Protein AF-A0A667IL36-F1 (afdb_monomer)

Mean predicted aligned error: 12.87 Å

Organism: Lynx canadensis (NCBI:txid61383)

InterPro domains:
  IPR001356 Homeodomain [PF00046] (14-70)
  IPR001356 Homeodomain [PS50071] (11-71)
  IPR001356 Homeodomain [SM00389] (13-75)
  IPR001356 Homeodomain [cd00086] (14-72)
  IPR009057 Homedomain-like superfamily [SSF46689] (7-72)
  IPR020479 Homeodomain, metazoa [PR00024] (35-46)
  IPR020479 Homeodomain, metazoa [PR00024] (50-60)
  IPR020479 Homeodomain, metazoa [PR00024] (60-69)
  IPR050948 Antp homeobox transcription factor [PTHR46166] (3-89)

Secondary structure (DSSP, 8-state):
--TT-----TTS-----PPPPHHHHHHHHHHHHH-SS--HHHHHHHHHHHT--HHHHHHHHHHHHHHHHHH-SS--------S---S-SSS-----

Nearest PDB structures (foldseek):
  2r5z-assembly1_A  TM=9.123E-01  e=2.209E-06  Drosophila melanogaster
  2r5y-assemb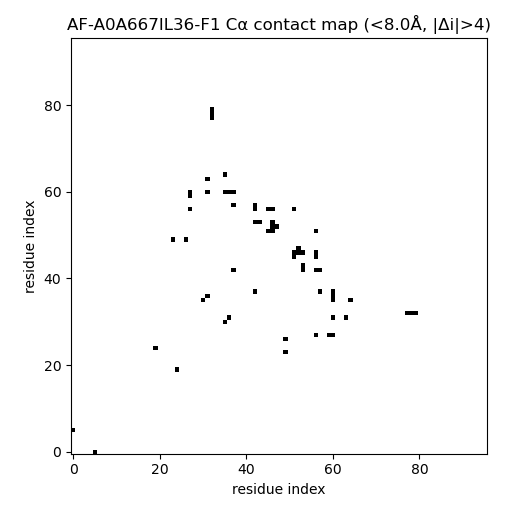ly1_A  TM=9.320E-01  e=3.050E-06  Drosophila melanogaster
  5zjr-assembly1_A  TM=9.204E-01  e=3.551E-05  Drosophila melanogaster
  2cra-assembly1_A  TM=7.838E-01  e=6.929E-04  Homo sapiens
  2ly9-assembly1_A  TM=8.344E-01  e=8.604E-03  Homo sapiens

Foldseek 3Di:
DDPVPPPPPDDPDPPPPDDADPVLLVVLVVVCLVPLDDDPVVLVVSCVVRVHDSVVSVVSSVVVVVVCVVVPVDPDRPDDPPDDPPPPDPDDPDDD

Structure (mmCIF, N/CA/C/O backbone):
data_AF-A0A667IL36-F1
#
_entry.id   AF-A0A667IL36-F1
#
loop_
_atom_site.group_PDB
_atom_site.id
_atom_site.type_symbol
_atom_site.label_atom_id
_atom_site.label_alt_id
_atom_site.label_comp_id
_atom_site.label_asym_id
_atom_site.label_entity_id
_atom_site.label_seq_id
_atom_site.pdbx_PDB_ins_code
_atom_site.Cartn_x
_atom_site.Cartn_y
_atom_site.Cartn_z
_atom_site.occupancy
_atom_site.B_iso_or_equiv
_atom_site.auth_seq_id
_atom_site.auth_comp_id
_atom_site.auth_asym_id
_atom_site.auth_atom_id
_atom_site.pdbx_PDB_model_num
ATOM 1 N N . ALA A 1 1 ? 20.781 -17.914 29.627 1.00 74.50 1 ALA A N 1
ATOM 2 C CA . ALA A 1 1 ? 19.736 -17.913 28.577 1.00 74.50 1 ALA A CA 1
ATOM 3 C C . ALA A 1 1 ? 20.257 -17.175 27.347 1.00 74.50 1 ALA A C 1
ATOM 5 O O . ALA A 1 1 ? 20.905 -16.148 27.515 1.00 74.50 1 ALA A O 1
ATOM 6 N N . LEU A 1 2 ? 20.022 -17.694 26.136 1.00 79.31 2 LEU A N 1
ATOM 7 C CA . LEU A 1 2 ? 20.502 -17.067 24.899 1.00 79.31 2 LEU A CA 1
ATOM 8 C C . LEU A 1 2 ? 19.669 -15.808 24.558 1.00 79.31 2 LEU A C 1
ATOM 10 O O . LEU A 1 2 ? 18.448 -15.852 24.713 1.00 79.31 2 LEU A O 1
ATOM 14 N N . PRO A 1 3 ? 20.265 -14.704 24.058 1.00 76.69 3 PRO A N 1
ATOM 15 C CA . PRO A 1 3 ? 19.556 -13.435 23.816 1.00 76.69 3 PRO A CA 1
ATOM 16 C C . PRO A 1 3 ? 18.373 -13.510 22.834 1.00 76.69 3 PRO A C 1
ATOM 18 O O . PRO A 1 3 ? 17.461 -12.688 22.895 1.00 76.69 3 PRO A O 1
ATOM 21 N N . TRP A 1 4 ? 18.369 -14.501 21.939 1.00 79.38 4 TRP A N 1
ATOM 22 C CA . TRP A 1 4 ? 17.283 -14.775 20.990 1.00 79.38 4 TRP A CA 1
ATOM 23 C C . TRP A 1 4 ? 16.168 -15.648 21.588 1.00 79.38 4 TRP A C 1
ATOM 25 O O . TRP A 1 4 ? 15.039 -15.622 21.104 1.00 79.38 4 TRP A O 1
ATOM 35 N N . MET A 1 5 ? 16.464 -16.366 22.675 1.00 78.50 5 MET A N 1
ATOM 36 C CA . MET A 1 5 ? 15.518 -17.152 23.473 1.00 78.50 5 MET A CA 1
ATOM 37 C C . MET A 1 5 ? 14.989 -16.329 24.645 1.00 78.50 5 MET A C 1
ATOM 39 O O . MET A 1 5 ? 14.914 -16.831 25.762 1.00 78.50 5 MET A O 1
ATOM 43 N N . ARG A 1 6 ? 14.650 -15.051 24.448 1.00 74.62 6 ARG A N 1
ATOM 44 C CA . ARG A 1 6 ? 13.875 -14.341 25.474 1.00 74.62 6 ARG A CA 1
ATOM 45 C C . ARG A 1 6 ? 12.457 -14.914 25.419 1.00 74.62 6 ARG A C 1
ATOM 47 O O . ARG A 1 6 ? 11.764 -14.616 24.440 1.00 74.62 6 ARG A O 1
ATOM 54 N N . PRO A 1 7 ? 12.018 -15.735 26.402 1.00 65.19 7 PRO A N 1
ATOM 55 C CA . PRO A 1 7 ? 10.627 -16.136 26.467 1.00 65.19 7 PRO A CA 1
ATOM 56 C C . PRO A 1 7 ? 9.852 -14.838 26.590 1.00 65.19 7 PRO A C 1
ATOM 58 O O . PRO A 1 7 ? 10.103 -14.005 27.463 1.00 65.19 7 PRO A O 1
ATOM 61 N N . GLN A 1 8 ? 9.002 -14.600 25.608 1.00 65.31 8 GLN A N 1
ATOM 62 C CA . GLN A 1 8 ? 8.187 -13.414 25.579 1.00 65.31 8 GLN A CA 1
ATOM 63 C C . GLN A 1 8 ? 7.183 -13.583 26.704 1.00 65.31 8 GLN A C 1
ATOM 65 O O . GLN A 1 8 ? 6.191 -14.288 26.538 1.00 65.31 8 GLN A O 1
ATOM 70 N N . ALA A 1 9 ? 7.538 -13.036 27.869 1.00 56.28 9 ALA A N 1
ATOM 71 C CA . ALA A 1 9 ? 6.732 -13.089 29.070 1.00 56.28 9 ALA A CA 1
ATOM 72 C C . ALA A 1 9 ? 5.278 -12.806 28.688 1.00 56.28 9 ALA A C 1
ATOM 74 O O . ALA A 1 9 ? 4.992 -11.898 27.899 1.00 56.28 9 ALA A O 1
ATOM 75 N N . ALA A 1 10 ? 4.417 -13.697 29.166 1.00 54.75 10 ALA A N 1
ATOM 76 C CA . ALA A 1 10 ? 3.030 -13.847 28.790 1.00 54.75 10 ALA A CA 1
ATOM 77 C C . ALA A 1 10 ? 2.320 -12.515 28.491 1.00 54.75 10 ALA A C 1
ATOM 79 O O . ALA A 1 10 ? 2.332 -11.576 29.280 1.00 54.75 10 ALA A O 1
ATOM 80 N N . ALA A 1 11 ? 1.656 -12.488 27.335 1.00 56.78 11 ALA A N 1
ATOM 81 C CA . ALA A 1 11 ? 0.363 -11.832 27.157 1.00 56.78 11 ALA A CA 1
ATOM 82 C C . ALA A 1 11 ? 0.225 -10.355 27.599 1.00 56.78 11 ALA A C 1
ATOM 84 O O . ALA A 1 11 ? -0.823 -9.943 28.078 1.00 56.78 11 ALA A O 1
ATOM 85 N N . GLY A 1 12 ? 1.214 -9.505 27.330 1.00 50.75 12 GLY A N 1
ATOM 86 C CA . GLY A 1 12 ? 1.055 -8.045 27.390 1.00 50.75 12 GLY A CA 1
ATOM 87 C C . GLY A 1 12 ? 0.776 -7.428 26.016 1.00 50.75 12 GLY A C 1
ATOM 88 O O . GLY A 1 12 ? 1.649 -6.772 25.459 1.00 50.75 12 GLY A O 1
ATOM 89 N N . ARG A 1 13 ? -0.402 -7.680 25.421 1.00 55.72 13 ARG A N 1
ATOM 90 C CA . ARG A 1 13 ? -0.894 -7.068 24.160 1.00 55.72 13 ARG A CA 1
ATOM 91 C C . ARG A 1 13 ? 0.156 -6.933 23.039 1.00 55.72 13 ARG A C 1
ATOM 93 O O . ARG A 1 13 ? 0.421 -5.832 22.546 1.00 55.72 13 ARG A O 1
ATOM 100 N N . ARG A 1 14 ? 0.667 -8.047 22.498 1.00 59.06 14 ARG A N 1
ATOM 101 C CA . ARG A 1 14 ? 1.024 -8.018 21.068 1.00 59.06 14 ARG A CA 1
ATOM 102 C C . ARG A 1 14 ? -0.259 -7.636 20.342 1.00 59.06 14 ARG A C 1
ATOM 104 O O . ARG A 1 14 ? -1.185 -8.440 20.332 1.00 59.06 14 ARG A O 1
ATOM 111 N N . ARG A 1 15 ? -0.356 -6.399 19.831 1.00 63.62 15 ARG A N 1
ATOM 112 C CA . ARG A 1 15 ? -1.496 -5.973 19.005 1.00 63.62 15 ARG A CA 1
ATOM 113 C C . ARG A 1 15 ? -1.697 -7.082 17.980 1.00 63.62 15 ARG A C 1
ATOM 115 O O . ARG A 1 15 ? -0.769 -7.358 17.216 1.00 63.62 15 ARG A O 1
ATOM 122 N N . GLY A 1 16 ? -2.830 -7.782 18.078 1.00 67.00 16 GLY A N 1
ATOM 123 C CA . GLY A 1 16 ? -3.123 -8.935 17.240 1.00 67.00 16 GLY A CA 1
ATOM 124 C C . GLY A 1 16 ? -2.838 -8.569 15.793 1.00 67.00 16 GLY A C 1
ATOM 125 O O . GLY A 1 16 ? -3.063 -7.426 15.383 1.00 67.00 16 GLY A O 1
ATOM 126 N N . ARG A 1 17 ? -2.252 -9.497 15.036 1.00 76.31 17 ARG A N 1
ATOM 127 C CA . ARG A 1 17 ? -1.933 -9.236 13.637 1.00 76.31 17 ARG A CA 1
ATOM 128 C C . ARG A 1 17 ? -3.240 -8.974 12.899 1.00 76.31 17 ARG A C 1
ATOM 130 O O . ARG A 1 17 ? -3.949 -9.909 12.552 1.00 76.31 17 ARG A O 1
ATOM 137 N N . GLN A 1 18 ? -3.541 -7.706 12.660 1.00 83.62 18 GLN A N 1
ATOM 138 C CA . GLN A 1 18 ? -4.698 -7.328 11.874 1.00 83.62 18 GLN A CA 1
ATOM 139 C C . GLN A 1 18 ? -4.443 -7.719 10.418 1.00 83.62 18 GLN A C 1
ATOM 141 O O . GLN A 1 18 ? -3.408 -7.374 9.838 1.00 83.62 18 GLN A O 1
ATOM 146 N N . THR A 1 19 ? -5.366 -8.481 9.844 1.00 91.31 19 THR A N 1
ATOM 147 C CA . THR A 1 19 ? -5.356 -8.833 8.427 1.00 91.31 19 THR A CA 1
ATOM 148 C C . THR A 1 19 ? -6.033 -7.732 7.627 1.00 91.31 19 T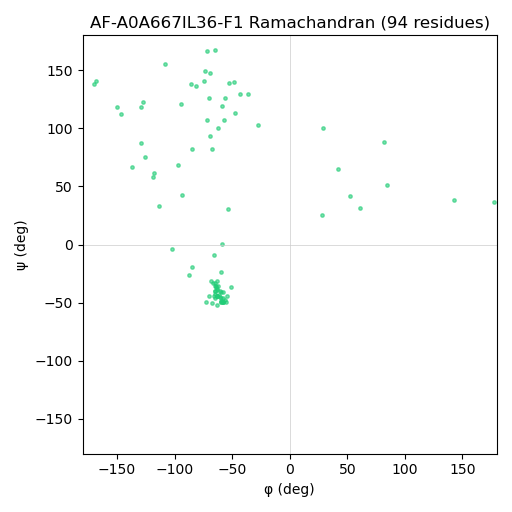HR A C 1
ATOM 150 O O . THR A 1 19 ? -7.065 -7.209 8.043 1.00 91.31 19 THR A O 1
ATOM 153 N N . TYR A 1 20 ? -5.460 -7.385 6.477 1.00 95.19 20 TYR A N 1
ATOM 154 C CA . TYR A 1 20 ? -6.125 -6.488 5.537 1.00 95.19 20 TYR A CA 1
ATOM 155 C C . TYR A 1 20 ? -7.332 -7.186 4.914 1.00 95.19 20 TYR A C 1
ATOM 157 O O . TYR A 1 20 ? -7.309 -8.402 4.709 1.00 95.19 20 TYR A O 1
ATOM 165 N N . SER A 1 21 ? -8.376 -6.419 4.609 1.00 96.94 21 SER A N 1
ATOM 166 C CA . SER A 1 21 ? -9.534 -6.938 3.887 1.00 96.94 21 SER A CA 1
ATOM 167 C C . SER A 1 21 ? -9.153 -7.357 2.461 1.00 96.94 21 SER A C 1
ATOM 169 O O . SER A 1 21 ? -8.082 -7.010 1.940 1.00 96.94 21 SER A O 1
ATOM 171 N N . ARG A 1 22 ? -10.053 -8.089 1.792 1.00 95.88 22 ARG A N 1
ATOM 172 C CA . ARG A 1 22 ? -9.877 -8.461 0.380 1.00 95.88 22 ARG A CA 1
ATOM 173 C C . ARG A 1 22 ? -9.717 -7.221 -0.503 1.00 95.88 22 ARG A C 1
ATOM 175 O O . ARG A 1 22 ? -8.782 -7.164 -1.291 1.00 95.88 22 ARG A O 1
ATOM 182 N N . TYR A 1 23 ? -10.571 -6.216 -0.308 1.00 96.88 23 TYR A N 1
ATOM 183 C CA . TYR A 1 23 ? -10.520 -4.945 -1.035 1.00 96.88 23 TYR A CA 1
ATOM 184 C C . TYR A 1 23 ? -9.185 -4.214 -0.835 1.00 96.88 23 TYR A C 1
ATOM 186 O O . TYR A 1 23 ? -8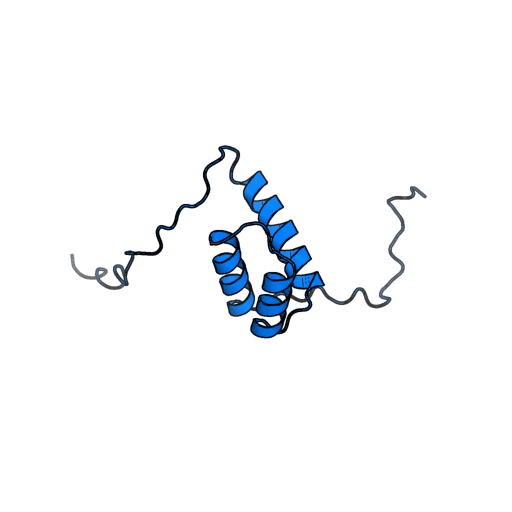.512 -3.883 -1.806 1.00 96.88 23 TYR A O 1
ATOM 194 N N . GLN A 1 24 ? -8.743 -4.058 0.419 1.00 97.12 24 GLN A N 1
ATOM 195 C CA . GLN A 1 24 ? -7.458 -3.420 0.732 1.00 97.12 24 GLN A CA 1
ATOM 196 C C . GLN A 1 24 ? -6.285 -4.138 0.064 1.00 97.12 24 GLN A C 1
ATOM 198 O O . GLN A 1 24 ? -5.362 -3.502 -0.437 1.00 97.12 24 GLN A O 1
ATOM 203 N N . THR A 1 25 ? -6.316 -5.471 0.053 1.00 96.38 25 THR A N 1
ATOM 204 C CA . THR A 1 25 ? -5.270 -6.270 -0.588 1.00 96.38 25 THR A CA 1
ATOM 205 C C . THR A 1 25 ? -5.242 -6.049 -2.100 1.00 96.38 25 THR A C 1
ATOM 207 O O . THR A 1 25 ? -4.166 -5.819 -2.646 1.00 96.38 25 THR A O 1
ATOM 210 N N . LEU A 1 26 ? -6.403 -6.073 -2.761 1.00 96.06 26 LEU A N 1
ATOM 211 C CA . LEU A 1 26 ? -6.510 -5.892 -4.211 1.00 96.06 26 LEU A CA 1
ATOM 212 C C . LEU A 1 26 ? -6.041 -4.504 -4.657 1.00 96.06 26 LEU A C 1
ATOM 214 O O . LEU A 1 26 ? -5.254 -4.402 -5.595 1.00 96.06 26 LEU A O 1
ATOM 218 N N . GLU A 1 27 ? -6.443 -3.446 -3.953 1.00 96.31 27 GLU A N 1
ATOM 219 C CA . GLU A 1 27 ? -6.008 -2.086 -4.284 1.00 96.31 27 GLU A CA 1
ATOM 220 C C . GLU A 1 27 ? -4.495 -1.904 -4.081 1.00 96.31 27 GLU A C 1
ATOM 222 O O . GLU A 1 27 ? -3.817 -1.335 -4.935 1.00 96.31 27 GLU A O 1
ATOM 227 N N . LEU A 1 28 ? -3.914 -2.465 -3.011 1.00 96.38 28 LEU A N 1
ATOM 228 C CA . LEU A 1 28 ? -2.456 -2.463 -2.829 1.00 96.38 28 LEU A CA 1
ATOM 229 C C . LEU A 1 28 ? -1.726 -3.229 -3.946 1.00 96.38 28 LEU A C 1
ATOM 231 O O . LEU A 1 28 ? -0.622 -2.842 -4.331 1.00 96.38 28 LEU A O 1
ATOM 235 N N . GLU A 1 29 ? -2.305 -4.319 -4.456 1.00 96.00 29 GLU A N 1
ATOM 236 C CA . GLU A 1 29 ? -1.736 -5.071 -5.578 1.00 96.00 29 GLU A CA 1
ATOM 237 C C . GLU A 1 29 ? -1.821 -4.297 -6.891 1.00 96.00 29 GLU A C 1
ATOM 239 O O . GLU A 1 29 ? -0.818 -4.220 -7.601 1.00 96.00 29 GLU A O 1
ATOM 244 N N . LYS A 1 30 ? -2.965 -3.673 -7.179 1.00 94.56 30 LYS A N 1
ATOM 245 C CA . LYS A 1 30 ? -3.159 -2.803 -8.343 1.00 94.56 30 LYS A CA 1
ATOM 246 C C . LYS A 1 30 ? -2.139 -1.663 -8.361 1.00 94.56 30 LYS A C 1
ATOM 248 O O . LYS A 1 30 ? -1.456 -1.466 -9.363 1.00 94.56 30 LYS A O 1
ATOM 253 N N . GLU A 1 31 ? -1.957 -0.980 -7.233 1.00 95.25 31 GLU A N 1
ATOM 254 C CA . GLU A 1 31 ? -0.949 0.077 -7.095 1.00 95.25 31 GLU A CA 1
ATOM 255 C C . GLU A 1 31 ? 0.481 -0.446 -7.272 1.00 95.25 31 GLU A C 1
ATOM 257 O O . GLU A 1 31 ? 1.312 0.207 -7.899 1.00 95.25 31 GLU A O 1
ATOM 262 N N . PHE A 1 32 ? 0.782 -1.642 -6.758 1.00 94.69 32 PHE A N 1
ATOM 263 C CA . PHE A 1 32 ? 2.100 -2.256 -6.911 1.00 94.69 32 PHE A CA 1
ATOM 264 C C . PHE A 1 32 ? 2.432 -2.594 -8.372 1.00 94.69 32 PHE A C 1
ATOM 266 O O . PHE A 1 32 ? 3.595 -2.494 -8.767 1.00 94.69 32 PHE A O 1
ATOM 273 N N . LEU A 1 33 ? 1.430 -2.999 -9.160 1.00 91.62 33 LEU A N 1
ATOM 274 C CA . LEU A 1 33 ? 1.577 -3.228 -10.599 1.00 91.62 33 LEU A CA 1
ATOM 275 C C . LEU A 1 33 ? 1.808 -1.922 -11.362 1.00 91.62 33 LEU A C 1
ATOM 277 O O . LEU A 1 33 ? 2.518 -1.935 -12.356 1.00 91.62 33 LEU A O 1
ATOM 281 N N . PHE A 1 34 ? 1.258 -0.801 -10.896 1.00 93.12 34 PHE A N 1
ATOM 282 C CA . PHE A 1 34 ? 1.552 0.503 -11.484 1.00 93.12 34 PHE A CA 1
ATOM 283 C C . PHE A 1 34 ? 2.971 0.970 -11.131 1.00 93.12 34 PHE A C 1
ATOM 285 O O . PHE A 1 34 ? 3.749 1.343 -12.007 1.00 93.12 34 PHE A O 1
ATOM 292 N N . ASN A 1 35 ? 3.337 0.918 -9.845 1.00 91.62 35 ASN A N 1
ATOM 293 C CA . ASN A 1 35 ? 4.672 1.271 -9.376 1.00 91.62 35 ASN A CA 1
ATOM 294 C C . ASN A 1 35 ? 5.071 0.471 -8.111 1.00 91.62 35 ASN A C 1
ATOM 296 O O . ASN A 1 35 ? 4.475 0.662 -7.048 1.00 91.62 35 ASN A O 1
ATOM 300 N N . PRO A 1 36 ? 6.142 -0.352 -8.143 1.00 93.00 36 PRO A N 1
ATOM 301 C CA . PRO A 1 36 ? 6.618 -1.116 -6.980 1.00 93.00 36 PRO A CA 1
ATOM 302 C C . PRO A 1 36 ? 7.164 -0.263 -5.819 1.00 93.00 36 PRO A C 1
ATOM 304 O O . PRO A 1 36 ? 7.474 -0.785 -4.734 1.00 93.00 36 PRO A O 1
ATOM 307 N N . TYR A 1 37 ? 7.334 1.043 -6.037 1.00 95.69 37 TYR A N 1
ATOM 308 C CA . TYR A 1 37 ? 7.840 2.008 -5.070 1.00 95.69 37 TYR A CA 1
ATOM 309 C C . TYR A 1 37 ? 6.912 3.221 -4.987 1.00 95.69 37 TYR A C 1
ATOM 311 O O . TYR A 1 37 ? 6.746 3.974 -5.937 1.00 95.69 37 TYR A O 1
ATOM 319 N N . LEU A 1 38 ? 6.341 3.459 -3.809 1.00 95.81 38 LEU A N 1
ATOM 320 C CA . LEU A 1 38 ? 5.496 4.629 -3.589 1.00 95.81 38 LEU A CA 1
ATOM 321 C C . LEU A 1 38 ? 6.319 5.884 -3.297 1.00 95.81 38 LEU A C 1
ATOM 323 O O . LEU A 1 38 ? 7.206 5.872 -2.437 1.00 95.81 38 LEU A O 1
ATOM 327 N N . THR A 1 39 ? 5.933 6.995 -3.924 1.00 97.31 39 THR A N 1
ATOM 328 C CA . THR A 1 39 ? 6.323 8.339 -3.484 1.00 97.31 39 THR A CA 1
ATOM 329 C C . THR A 1 39 ? 5.595 8.712 -2.188 1.00 97.31 39 THR A C 1
ATOM 331 O O . THR A 1 39 ? 4.630 8.060 -1.777 1.00 97.31 39 THR A O 1
ATOM 334 N N . ARG A 1 40 ? 6.040 9.783 -1.515 1.00 97.12 40 ARG A N 1
ATOM 335 C CA . ARG A 1 40 ? 5.366 10.291 -0.306 1.00 97.12 40 ARG A CA 1
ATOM 336 C C . ARG A 1 40 ? 3.905 10.651 -0.583 1.00 97.12 40 ARG A C 1
ATOM 338 O O . ARG A 1 40 ? 3.037 10.181 0.143 1.00 97.12 40 ARG A O 1
ATOM 345 N N . LYS A 1 41 ? 3.652 11.426 -1.641 1.00 97.69 41 LYS A N 1
ATOM 346 C CA . LYS A 1 41 ? 2.306 11.866 -2.027 1.00 97.69 41 LYS A CA 1
ATOM 347 C C . LYS A 1 41 ? 1.381 10.674 -2.288 1.00 97.69 41 LYS A C 1
ATOM 349 O O . LYS A 1 41 ? 0.329 10.579 -1.668 1.00 97.69 41 LYS A O 1
ATOM 354 N N . ARG A 1 42 ? 1.823 9.704 -3.100 1.00 97.75 42 ARG A N 1
ATOM 355 C CA . ARG A 1 42 ? 0.989 8.537 -3.424 1.00 97.75 42 ARG A CA 1
ATOM 356 C C . ARG A 1 42 ? 0.685 7.674 -2.204 1.00 97.75 42 ARG A C 1
ATOM 358 O O . ARG A 1 42 ? -0.418 7.165 -2.061 1.00 97.75 42 ARG A O 1
ATOM 365 N N . ARG A 1 43 ? 1.648 7.530 -1.289 1.00 98.00 43 ARG A N 1
ATOM 366 C CA . ARG A 1 43 ? 1.429 6.800 -0.035 1.00 98.00 43 ARG A CA 1
ATOM 367 C C . ARG A 1 43 ? 0.323 7.431 0.811 1.00 98.00 43 ARG A C 1
ATOM 369 O O . ARG A 1 43 ? -0.460 6.681 1.383 1.00 98.00 43 ARG A O 1
ATOM 376 N N . ILE A 1 44 ? 0.260 8.762 0.872 1.00 98.19 44 ILE A N 1
ATOM 377 C CA . ILE A 1 44 ? -0.806 9.489 1.573 1.00 98.19 44 ILE A CA 1
ATOM 378 C C . ILE A 1 44 ? -2.156 9.188 0.907 1.00 98.19 44 ILE A C 1
ATOM 380 O O . ILE A 1 44 ? -3.063 8.704 1.579 1.00 98.19 44 ILE A O 1
ATOM 384 N N . GLU A 1 45 ? -2.268 9.350 -0.412 1.00 97.94 45 GLU A N 1
ATOM 385 C CA . GLU A 1 45 ? -3.509 9.080 -1.164 1.00 97.94 45 GLU A CA 1
ATOM 386 C C . GLU A 1 45 ? -4.038 7.652 -0.945 1.00 97.94 45 GLU A C 1
ATOM 388 O O . GLU A 1 45 ? -5.195 7.463 -0.571 1.00 97.94 45 GLU A O 1
ATOM 393 N N . VAL A 1 46 ? -3.173 6.642 -1.093 1.00 97.38 46 VAL A N 1
ATOM 394 C CA . VAL A 1 46 ? -3.535 5.227 -0.888 1.00 97.38 46 VAL A CA 1
ATOM 395 C C . VAL A 1 46 ? -3.927 4.956 0.566 1.00 97.38 46 VAL A C 1
ATOM 397 O O . VAL A 1 46 ? -4.828 4.164 0.832 1.00 97.38 46 VAL A O 1
ATOM 400 N N . SER A 1 47 ? -3.271 5.615 1.526 1.00 98.06 47 SER A N 1
ATOM 401 C CA . SER A 1 47 ? -3.592 5.455 2.946 1.00 98.06 47 SER A CA 1
ATOM 402 C C . SER A 1 47 ? -5.012 5.934 3.269 1.00 98.06 47 SER A C 1
ATOM 404 O O . SER A 1 47 ? -5.771 5.196 3.901 1.00 98.06 47 SER A O 1
ATOM 406 N N . HIS A 1 48 ? -5.408 7.098 2.739 1.00 98.06 48 HIS A N 1
ATOM 407 C CA . HIS A 1 48 ? -6.759 7.636 2.890 1.00 98.06 48 HIS A CA 1
ATOM 408 C C . HIS A 1 48 ? -7.805 6.766 2.188 1.00 98.06 48 HIS A C 1
ATOM 410 O O . HIS A 1 48 ? -8.827 6.453 2.792 1.00 98.06 48 HIS A O 1
ATOM 416 N N . ALA A 1 49 ? -7.530 6.312 0.961 1.00 97.19 49 ALA A N 1
ATOM 417 C CA . ALA A 1 49 ? -8.462 5.483 0.193 1.00 97.19 49 ALA A CA 1
ATOM 418 C C . ALA A 1 49 ? -8.756 4.120 0.850 1.00 97.19 49 ALA A C 1
ATOM 420 O O . ALA A 1 49 ? -9.850 3.581 0.703 1.00 97.19 49 ALA A O 1
ATOM 421 N N . LEU A 1 50 ? -7.784 3.549 1.571 1.00 96.94 50 LEU A N 1
ATOM 422 C CA . LEU A 1 50 ? -7.893 2.211 2.166 1.00 96.94 50 LEU A CA 1
ATOM 423 C C . LEU A 1 50 ? -8.178 2.212 3.670 1.00 96.94 50 LEU A C 1
ATOM 425 O O . LEU A 1 50 ? -8.319 1.132 4.252 1.00 96.94 50 LEU A O 1
ATOM 429 N N . GLY A 1 51 ? -8.222 3.383 4.313 1.00 96.94 51 GLY A N 1
ATOM 430 C CA . GLY A 1 51 ? -8.334 3.491 5.770 1.00 96.94 51 GLY A CA 1
ATOM 431 C C . GLY A 1 51 ? -7.151 2.846 6.505 1.00 96.94 51 GLY A C 1
ATOM 432 O O . GLY A 1 51 ? -7.312 2.277 7.583 1.00 96.94 51 GLY A O 1
ATOM 433 N N . LEU A 1 52 ? -5.962 2.873 5.898 1.00 96.50 52 LEU A N 1
ATOM 434 C CA . LEU A 1 52 ? -4.726 2.338 6.472 1.00 96.50 52 LEU A CA 1
ATOM 435 C C . LEU A 1 52 ? -3.801 3.487 6.860 1.00 96.50 52 LEU A C 1
ATOM 437 O O . LEU A 1 52 ? -3.830 4.554 6.267 1.00 96.50 52 LEU A O 1
ATOM 441 N N . THR A 1 53 ? -2.904 3.261 7.813 1.00 97.62 53 THR A N 1
ATOM 442 C CA . THR A 1 53 ? -1.839 4.233 8.100 1.00 97.62 53 THR A CA 1
ATOM 443 C C . THR A 1 53 ? -0.769 4.210 7.005 1.00 97.62 5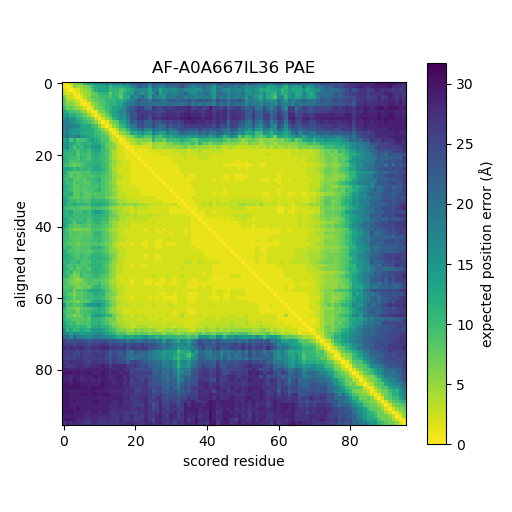3 THR A C 1
ATOM 445 O O . THR A 1 53 ? -0.447 3.149 6.460 1.00 97.62 53 THR A O 1
ATOM 448 N N . GLU A 1 54 ? -0.109 5.345 6.742 1.00 97.69 54 GLU A N 1
ATOM 449 C CA . GLU A 1 54 ? 1.040 5.405 5.820 1.00 97.69 54 GLU A CA 1
ATOM 450 C C . GLU A 1 54 ? 2.105 4.341 6.142 1.00 97.69 54 GLU A C 1
ATOM 452 O O . GLU A 1 54 ? 2.711 3.748 5.246 1.00 97.69 54 GLU A O 1
ATOM 457 N N . ARG A 1 55 ? 2.322 4.065 7.435 1.00 96.44 55 ARG A N 1
ATOM 458 C CA . ARG A 1 55 ? 3.246 3.025 7.901 1.00 96.44 55 ARG A CA 1
ATOM 459 C C . ARG A 1 55 ? 2.803 1.632 7.457 1.00 96.44 55 ARG A C 1
ATOM 461 O O . ARG A 1 55 ? 3.647 0.856 7.018 1.00 96.44 55 ARG A O 1
ATOM 468 N N . GLN A 1 56 ? 1.516 1.305 7.568 1.00 96.56 56 GLN A N 1
ATOM 469 C CA . GLN A 1 56 ? 0.976 0.026 7.100 1.00 96.56 56 GLN A CA 1
ATOM 470 C C . GLN A 1 56 ? 1.128 -0.111 5.585 1.00 96.56 56 GLN A C 1
ATOM 472 O O . GLN A 1 56 ? 1.621 -1.140 5.131 1.00 96.56 56 GLN A O 1
ATOM 477 N N . VAL A 1 57 ? 0.821 0.942 4.821 1.00 96.88 57 VAL A N 1
ATOM 478 C CA . VAL A 1 57 ? 1.027 0.960 3.363 1.00 96.88 57 VAL A CA 1
ATOM 479 C C . VAL A 1 57 ? 2.510 0.739 3.025 1.00 96.88 57 VAL A C 1
ATOM 481 O O . VAL A 1 57 ? 2.843 -0.127 2.216 1.00 96.88 57 VAL A O 1
ATOM 484 N N . LYS A 1 58 ? 3.432 1.430 3.713 1.00 96.62 58 LYS A N 1
ATOM 485 C CA . LYS A 1 58 ? 4.887 1.243 3.550 1.00 96.62 58 LYS A CA 1
ATOM 486 C C . LYS A 1 58 ? 5.316 -0.203 3.825 1.00 96.62 58 LYS A C 1
ATOM 488 O O . LYS A 1 58 ? 6.023 -0.793 3.006 1.00 96.62 58 LYS A O 1
ATOM 493 N N . SER A 1 59 ? 4.893 -0.776 4.951 1.00 95.88 59 SER A N 1
ATOM 494 C CA . SER A 1 59 ? 5.198 -2.165 5.320 1.00 95.88 59 SER A CA 1
ATOM 495 C C . SER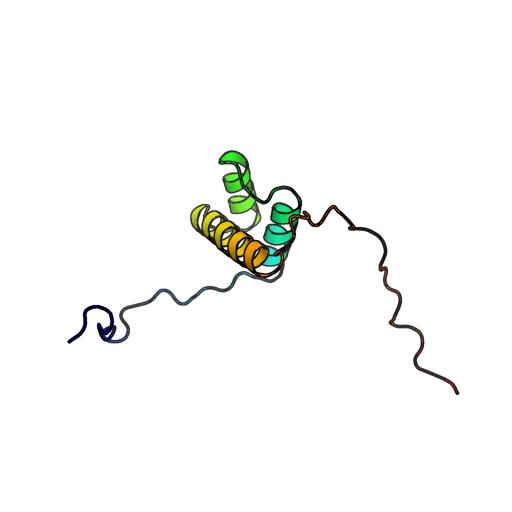 A 1 59 ? 4.596 -3.169 4.331 1.00 95.88 59 SER A C 1
ATOM 497 O O . SER A 1 59 ? 5.247 -4.155 3.983 1.00 95.88 59 SER A O 1
ATOM 499 N N . GLY A 1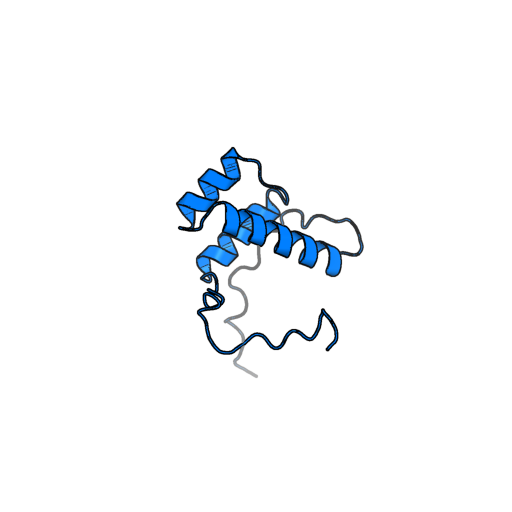 60 ? 3.384 -2.907 3.831 1.00 95.00 60 GLY A N 1
ATOM 500 C CA . GLY A 1 60 ? 2.720 -3.705 2.801 1.00 95.00 60 GLY A CA 1
ATOM 501 C C . GLY A 1 60 ? 3.535 -3.766 1.509 1.00 95.00 60 GLY A C 1
ATOM 502 O O . GLY A 1 60 ? 3.831 -4.859 1.022 1.00 95.00 60 GLY A O 1
ATOM 503 N N . PHE A 1 61 ? 4.001 -2.615 1.015 1.00 96.94 61 PHE A N 1
ATOM 504 C CA . PHE A 1 61 ? 4.853 -2.533 -0.177 1.00 96.94 61 PHE A CA 1
ATOM 505 C C . PHE A 1 61 ? 6.220 -3.194 0.024 1.00 96.94 61 PHE A C 1
ATOM 507 O O . PHE A 1 61 ? 6.697 -3.905 -0.860 1.00 96.94 61 PHE A O 1
ATOM 514 N N . GLN A 1 62 ? 6.843 -3.031 1.196 1.00 96.19 62 GLN A N 1
ATOM 515 C CA . GLN A 1 62 ? 8.091 -3.731 1.522 1.00 96.19 62 GLN A CA 1
ATOM 516 C C . GLN A 1 62 ? 7.905 -5.255 1.485 1.00 96.19 62 GLN A C 1
ATOM 518 O O . GLN A 1 62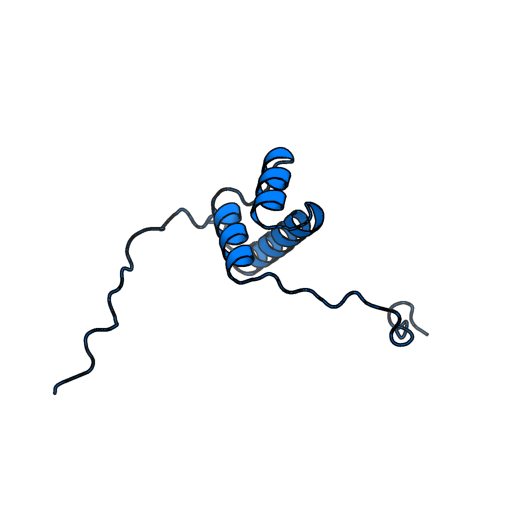 ? 8.653 -5.950 0.797 1.00 96.19 62 GLN A O 1
ATOM 523 N N . ASN A 1 63 ? 6.867 -5.774 2.145 1.00 94.00 63 ASN A N 1
ATOM 524 C CA . ASN A 1 63 ? 6.533 -7.198 2.120 1.00 94.00 63 ASN A CA 1
ATOM 525 C C . ASN A 1 63 ? 6.239 -7.686 0.690 1.00 94.00 63 ASN A C 1
ATOM 527 O O . ASN A 1 63 ? 6.699 -8.754 0.273 1.00 94.00 63 ASN A O 1
ATOM 531 N N . ARG A 1 64 ? 5.518 -6.883 -0.103 1.00 95.12 64 ARG A N 1
ATOM 532 C CA . ARG A 1 64 ? 5.187 -7.220 -1.489 1.00 95.12 64 ARG A CA 1
ATOM 533 C C . ARG A 1 64 ? 6.424 -7.301 -2.379 1.00 95.12 64 ARG A C 1
ATOM 535 O O . ARG A 1 64 ? 6.517 -8.270 -3.140 1.00 95.12 64 ARG A O 1
ATOM 542 N N . ARG A 1 65 ? 7.377 -6.367 -2.243 1.00 94.38 65 ARG A N 1
ATOM 543 C CA . ARG A 1 65 ? 8.676 -6.394 -2.944 1.00 94.38 65 ARG A CA 1
ATOM 544 C C . ARG A 1 65 ? 9.495 -7.623 -2.577 1.00 94.38 65 ARG A C 1
ATOM 546 O O . ARG A 1 65 ? 10.011 -8.287 -3.470 1.00 94.38 65 ARG A O 1
ATOM 553 N N . MET A 1 66 ? 9.556 -7.984 -1.295 1.00 92.56 66 MET A N 1
ATOM 554 C CA . MET A 1 66 ? 10.265 -9.195 -0.859 1.00 92.56 66 MET A CA 1
ATOM 555 C C . MET A 1 66 ? 9.660 -10.456 -1.487 1.00 92.56 66 MET A C 1
ATOM 557 O O . MET A 1 66 ? 10.385 -11.283 -2.039 1.00 92.56 66 MET A O 1
ATOM 561 N N . LYS A 1 67 ? 8.324 -10.573 -1.493 1.00 89.25 67 LYS A N 1
ATOM 562 C CA . LYS A 1 67 ? 7.627 -11.680 -2.167 1.00 89.25 67 LYS A CA 1
ATOM 563 C C . LYS A 1 67 ? 7.803 -11.673 -3.684 1.00 89.25 67 LYS A C 1
ATOM 565 O O . LYS A 1 67 ? 7.747 -12.738 -4.290 1.00 89.25 67 LYS A O 1
ATOM 570 N N . TRP A 1 68 ? 7.918 -10.504 -4.311 1.00 88.25 68 TRP A N 1
ATOM 571 C CA . TRP A 1 68 ? 8.187 -10.395 -5.746 1.00 88.25 68 TRP A CA 1
ATOM 572 C C . TRP A 1 68 ? 9.599 -10.890 -6.056 1.00 88.25 68 TRP A C 1
ATOM 574 O O . TRP A 1 68 ? 9.738 -11.817 -6.843 1.00 88.25 68 TRP A O 1
ATOM 584 N N . LYS A 1 69 ? 10.610 -10.402 -5.327 1.00 89.00 69 LYS A N 1
ATOM 585 C CA . LYS A 1 69 ? 12.001 -10.858 -5.447 1.00 89.00 69 LYS A CA 1
ATOM 586 C C . LYS A 1 69 ? 12.135 -12.376 -5.281 1.00 89.00 69 LYS A C 1
ATOM 588 O O . LYS A 1 69 ? 12.806 -13.014 -6.076 1.00 89.00 69 LYS A O 1
ATOM 593 N N . LYS A 1 70 ? 11.451 -12.967 -4.290 1.00 86.75 70 LYS A N 1
ATOM 594 C CA . LYS A 1 70 ? 11.496 -14.422 -4.042 1.00 86.75 70 LYS A CA 1
ATOM 595 C C . LYS A 1 70 ? 10.866 -15.252 -5.169 1.00 86.75 70 LYS A C 1
ATOM 597 O O . LYS A 1 70 ? 11.302 -16.368 -5.408 1.00 86.75 70 LYS A O 1
ATOM 602 N N . ARG A 1 71 ? 9.830 -14.730 -5.833 1.00 81.44 71 ARG A N 1
ATOM 603 C CA . ARG A 1 71 ? 9.119 -15.429 -6.918 1.00 81.44 71 ARG A CA 1
ATOM 604 C C . ARG A 1 71 ? 9.750 -15.202 -8.292 1.00 81.44 71 ARG A C 1
ATOM 606 O O . ARG A 1 71 ? 9.594 -16.038 -9.168 1.00 81.44 71 ARG A O 1
ATOM 613 N N . ASN A 1 72 ? 10.439 -14.080 -8.481 1.00 72.31 72 ASN A N 1
ATOM 614 C CA . ASN A 1 72 ? 10.791 -13.559 -9.796 1.00 72.31 72 ASN A CA 1
ATOM 615 C C . ASN A 1 72 ? 12.313 -13.482 -9.993 1.00 72.31 72 ASN A C 1
ATOM 617 O O . ASN A 1 72 ? 12.841 -12.413 -10.283 1.00 72.31 72 ASN A O 1
ATOM 621 N N . ASN A 1 73 ? 13.020 -14.614 -9.876 1.00 60.19 73 ASN A N 1
ATOM 622 C CA . ASN A 1 73 ? 14.480 -14.712 -10.088 1.00 60.19 73 ASN A CA 1
ATOM 623 C C . ASN A 1 73 ? 14.947 -14.281 -11.510 1.00 60.19 73 ASN A C 1
ATOM 625 O O . ASN A 1 73 ? 16.131 -14.329 -11.819 1.00 60.19 73 ASN A O 1
ATOM 629 N N . LYS A 1 74 ? 14.026 -13.864 -12.394 1.00 55.72 74 LYS A N 1
ATOM 630 C CA . LYS A 1 74 ? 14.284 -13.235 -13.697 1.00 55.72 74 LYS A CA 1
ATOM 631 C C . LYS A 1 74 ? 13.491 -11.925 -13.796 1.00 55.72 74 LYS A C 1
ATOM 633 O O . LYS A 1 74 ? 12.271 -11.924 -13.686 1.00 55.72 74 LYS A O 1
ATOM 638 N N . ASN A 1 75 ? 14.210 -10.828 -14.025 1.00 52.91 75 A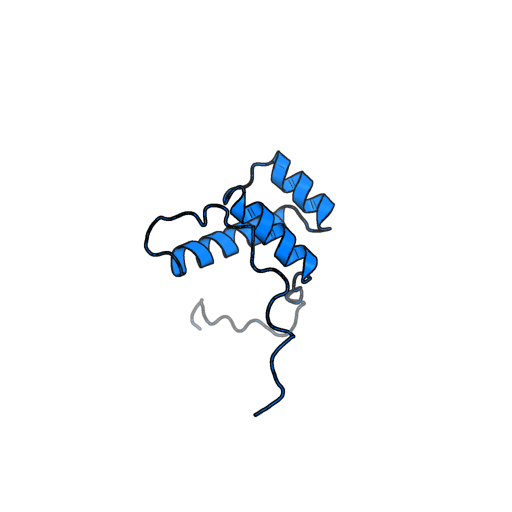SN A N 1
ATOM 639 C CA . ASN A 1 75 ? 13.856 -9.399 -13.975 1.00 52.91 75 ASN A CA 1
ATOM 640 C C . ASN A 1 75 ? 12.642 -8.871 -14.786 1.00 52.91 75 ASN A C 1
ATOM 642 O O . ASN A 1 75 ? 12.652 -7.710 -15.187 1.00 52.91 75 ASN A O 1
ATOM 646 N N . ARG A 1 76 ? 11.567 -9.625 -15.040 1.00 57.66 76 ARG A N 1
ATOM 647 C CA . ARG A 1 76 ? 10.407 -9.055 -15.751 1.00 57.66 76 ARG A CA 1
ATOM 648 C C . ARG A 1 76 ? 9.335 -8.536 -14.804 1.00 57.66 76 ARG A C 1
ATOM 650 O O . ARG A 1 76 ? 8.788 -9.267 -13.980 1.00 57.66 76 ARG A O 1
ATOM 657 N N . PHE A 1 77 ? 9.056 -7.245 -14.948 1.00 54.62 77 PHE A N 1
ATOM 658 C CA . PHE A 1 77 ? 7.843 -6.606 -14.464 1.00 54.62 77 PHE A CA 1
ATOM 659 C C . PHE A 1 77 ? 6.631 -7.386 -15.005 1.00 54.62 77 PHE A C 1
ATOM 661 O O . PHE A 1 77 ? 6.667 -7.785 -16.175 1.00 54.62 77 PHE A O 1
ATOM 668 N N . PRO A 1 78 ? 5.565 -7.624 -14.223 1.00 59.47 78 PRO A N 1
ATOM 669 C CA . PRO A 1 78 ? 4.287 -8.032 -14.789 1.00 59.47 78 PRO A CA 1
ATOM 670 C C . PRO A 1 78 ? 3.737 -6.838 -15.578 1.00 59.47 78 PRO A C 1
ATOM 672 O O . PRO A 1 78 ? 2.975 -6.029 -15.062 1.00 59.47 78 PRO A O 1
ATOM 675 N N . SER A 1 79 ? 4.215 -6.676 -16.812 1.00 49.09 79 SER A N 1
ATOM 676 C CA . SER A 1 79 ? 3.622 -5.757 -17.773 1.00 49.09 79 SER A CA 1
ATOM 677 C C . SER A 1 79 ? 2.156 -6.148 -17.916 1.00 49.09 79 SER A C 1
ATOM 679 O O . SER A 1 79 ? 1.831 -7.320 -18.118 1.00 49.09 79 SER A O 1
ATOM 681 N N . SER A 1 80 ? 1.304 -5.156 -17.706 1.00 50.59 80 SER A N 1
ATOM 682 C CA . SER A 1 80 ? -0.140 -5.149 -17.858 1.00 50.59 80 SER A CA 1
ATOM 683 C C . SER A 1 80 ? -0.641 -6.156 -18.898 1.00 50.59 80 SER A C 1
ATOM 685 O O . SER A 1 80 ? -0.602 -5.911 -20.097 1.00 50.59 80 SER A O 1
ATOM 687 N N . LYS A 1 81 ? -1.176 -7.283 -18.429 1.00 36.44 81 LYS A N 1
ATOM 688 C CA . LYS A 1 81 ? -2.239 -8.003 -19.136 1.00 36.44 81 LYS A CA 1
ATOM 689 C C . LYS A 1 81 ? -3.470 -8.031 -18.238 1.00 36.44 81 LYS A C 1
ATOM 691 O O . LYS A 1 81 ? -3.915 -9.081 -17.796 1.00 36.44 81 LYS A O 1
ATOM 696 N N . CYS A 1 82 ? -3.980 -6.842 -17.928 1.00 36.88 82 CYS A N 1
ATOM 697 C CA . CYS A 1 82 ? -5.392 -6.679 -17.615 1.00 36.88 82 CYS A CA 1
ATOM 698 C C . CYS A 1 82 ? -6.126 -6.508 -18.945 1.00 36.88 82 CYS A C 1
ATOM 700 O O . CYS A 1 82 ? -6.353 -5.384 -19.356 1.00 36.88 82 CYS A O 1
ATOM 702 N N . GLU A 1 83 ? -6.423 -7.614 -19.626 1.00 39.88 83 GLU A N 1
ATOM 703 C CA . GLU A 1 83 ? -7.627 -7.772 -20.448 1.00 39.88 83 GLU A CA 1
ATOM 704 C C . GLU A 1 83 ? -7.763 -9.241 -20.885 1.00 39.88 83 GLU A C 1
ATOM 706 O O . GLU A 1 83 ? -6.791 -9.889 -21.269 1.00 39.88 83 GLU A O 1
ATOM 711 N N . HIS A 1 84 ? -9.001 -9.743 -20.838 1.00 34.94 84 HIS A N 1
ATOM 712 C CA . HIS A 1 84 ? -9.483 -10.913 -21.582 1.00 34.94 84 HIS A CA 1
ATOM 713 C C . HIS A 1 84 ? -9.285 -12.353 -21.042 1.00 34.94 84 HIS A C 1
ATOM 715 O O . HIS A 1 84 ? -8.931 -13.278 -21.769 1.00 34.94 84 HIS A O 1
ATOM 721 N N . ARG A 1 85 ? -9.680 -12.594 -19.788 1.00 32.50 85 ARG A N 1
ATOM 722 C CA . ARG A 1 85 ? -10.493 -13.780 -19.419 1.00 32.50 85 ARG A CA 1
ATOM 723 C C . ARG A 1 85 ? -11.574 -13.295 -18.446 1.00 32.50 85 ARG A C 1
ATOM 725 O O . ARG A 1 85 ? -11.430 -13.421 -17.240 1.00 32.50 85 ARG A O 1
ATOM 732 N N . SER A 1 86 ? -12.530 -12.469 -18.886 1.00 29.81 86 SER A N 1
ATOM 733 C CA . SER A 1 86 ? -13.816 -12.950 -19.420 1.00 29.81 86 SER A CA 1
ATOM 734 C C . SER A 1 86 ? -14.188 -14.290 -18.785 1.00 29.81 86 SER A C 1
ATOM 736 O O . SER A 1 86 ? -13.569 -15.295 -19.121 1.00 29.81 86 SER A O 1
ATOM 738 N N . TRP A 1 87 ? -15.076 -14.278 -17.785 1.00 33.09 87 TRP A N 1
ATOM 739 C CA . TRP A 1 87 ? -16.434 -14.854 -17.841 1.00 33.09 87 TRP A CA 1
ATOM 740 C C . TRP A 1 87 ? -16.708 -16.046 -18.791 1.00 33.09 87 TRP A C 1
ATOM 742 O O . TRP A 1 87 ? -17.835 -16.263 -19.216 1.00 33.09 87 TRP A O 1
ATOM 752 N N . ARG A 1 88 ? -15.705 -16.848 -19.134 1.00 39.25 88 ARG A N 1
ATOM 753 C CA . ARG A 1 88 ? -15.792 -18.027 -19.988 1.00 39.25 88 ARG A CA 1
ATOM 754 C C . ARG A 1 88 ? -15.107 -19.149 -19.230 1.00 39.25 88 ARG A C 1
ATOM 756 O O . ARG A 1 88 ? -13.888 -19.266 -19.299 1.00 39.25 88 ARG A O 1
ATOM 763 N N . ASN A 1 89 ? -15.890 -19.826 -18.393 1.00 41.69 89 ASN A N 1
ATOM 764 C C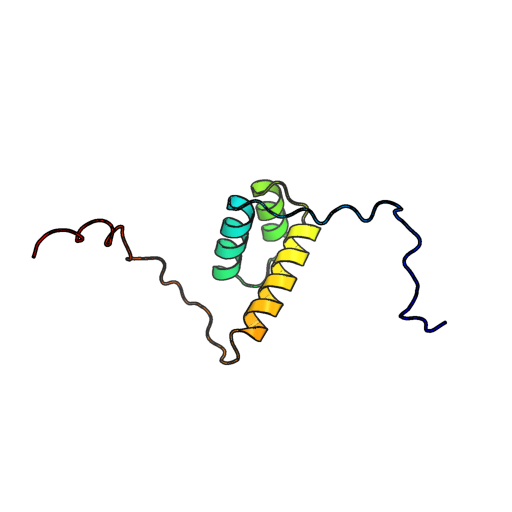A . ASN A 1 89 ? -15.859 -21.271 -18.111 1.00 41.69 89 ASN A CA 1
ATOM 765 C C . ASN A 1 89 ? -16.899 -21.648 -17.020 1.00 41.69 89 ASN A C 1
ATOM 767 O O . ASN A 1 89 ? -16.644 -22.526 -16.207 1.00 41.69 89 ASN A O 1
ATOM 771 N N . GLU A 1 90 ? -18.074 -21.002 -17.009 1.00 42.44 90 GLU A N 1
ATOM 772 C CA . GLU A 1 90 ? -19.287 -21.474 -16.301 1.00 42.44 90 GLU A CA 1
ATOM 773 C C . GLU A 1 90 ? -20.399 -21.853 -17.303 1.00 42.44 90 GLU A C 1
ATOM 775 O O . GLU A 1 90 ? -21.587 -21.688 -17.058 1.00 42.44 90 GLU A O 1
ATOM 780 N N . ALA A 1 91 ? -20.018 -22.363 -18.475 1.00 49.03 91 ALA A N 1
ATOM 781 C CA . ALA A 1 91 ? -20.941 -23.021 -19.394 1.00 49.03 91 ALA A CA 1
ATOM 782 C C . ALA A 1 91 ? -20.184 -24.137 -20.116 1.00 49.03 91 ALA A C 1
ATOM 784 O O . ALA A 1 91 ? -19.259 -23.857 -20.881 1.00 49.03 91 ALA A O 1
ATOM 785 N N . GLY A 1 92 ? -20.545 -25.389 -19.834 1.00 43.56 92 GLY A N 1
ATOM 786 C CA . GLY A 1 92 ? -19.997 -26.555 -20.531 1.00 43.56 92 GLY A CA 1
ATOM 787 C C . GLY A 1 92 ? -19.753 -27.785 -19.661 1.00 43.56 92 GLY A C 1
ATOM 788 O O . GLY A 1 92 ? -18.749 -28.460 -19.858 1.00 43.56 92 GLY A O 1
ATOM 789 N N . ALA A 1 93 ? -20.633 -28.069 -18.701 1.00 47.28 93 ALA A N 1
ATOM 790 C CA . ALA A 1 93 ? -20.717 -29.375 -18.059 1.00 47.28 93 ALA A CA 1
ATOM 791 C C . ALA A 1 93 ? -22.157 -29.885 -18.185 1.00 47.28 93 ALA A C 1
ATOM 793 O O . ALA A 1 93 ? -22.902 -29.795 -17.224 1.00 47.28 93 ALA A O 1
ATOM 794 N N . GLU A 1 94 ? -22.551 -30.343 -19.380 1.00 37.47 94 GLU A N 1
ATOM 795 C CA . GLU A 1 94 ? -23.591 -31.368 -19.565 1.00 37.47 94 GLU A CA 1
ATOM 796 C C . GLU A 1 94 ? -23.597 -31.879 -21.022 1.00 37.47 94 GLU A C 1
ATOM 798 O O . GLU A 1 94 ? -23.451 -31.080 -21.947 1.00 37.47 94 GLU A O 1
ATOM 803 N N . LEU A 1 95 ? -23.805 -33.195 -21.178 1.00 33.75 95 LEU A N 1
ATOM 804 C CA . LEU A 1 95 ? -24.038 -34.001 -22.396 1.00 33.75 95 LEU A CA 1
ATOM 805 C C . LEU A 1 95 ? -22.829 -34.445 -23.247 1.00 33.75 95 LEU A C 1
ATOM 807 O O . LEU A 1 95 ? -22.506 -33.849 -24.274 1.00 33.75 95 LEU A O 1
ATOM 811 N N . GLN A 1 96 ? -22.264 -35.603 -22.883 1.00 37.44 96 GLN A N 1
ATOM 812 C CA . GLN A 1 96 ? -22.495 -36.877 -23.595 1.00 37.44 96 GLN A CA 1
ATOM 813 C C . GLN A 1 96 ? -22.231 -38.064 -22.667 1.00 37.44 96 GLN A C 1
ATOM 815 O O . GLN A 1 96 ? -21.244 -37.998 -21.902 1.00 37.44 96 GLN A O 1
#

Sequence (96 aa):
ALPWMRPQAAAGRRRGRQTYSRYQTLELEKEFLFNPYLTRKRRIEVSHALGLTERQVKSGFQNRRMKWKKRNNKNRFPSSKCEHRSWRNEAGAELQ

Radius of gyration: 19.97 Å; Cα contacts (8 Å, |Δi|>4): 32; chains: 1; bounding box: 44×49×53 Å

Solvent-accessible surface area (backbone atoms only — not comparable to full-atom values): 6476 Å² total; per-residue (Å²): 132,58,88,87,65,61,76,76,72,78,88,76,73,76,76,70,86,79,75,76,52,72,65,51,49,51,53,55,50,55,48,40,64,76,42,78,68,78,53,74,69,55,38,50,55,54,14,66,77,57,77,44,51,54,66,54,51,51,53,50,43,53,53,50,50,53,56,45,56,73,72,43,90,59,94,70,75,77,70,85,77,89,75,87,79,66,99,77,81,91,76,86,90,81,91,133

pLDDT: mean 76.95, std 22.72, range [29.81, 98.19]